Protein AF-A0A5C8K5H9-F1 (afdb_monomer_lite)

Sequence (61 aa):
MKKFSVIGSQYMNDKANGTSQQWICEAENIESVLKEIKQNNGWLVNECKAFKPTYIEEVME

Foldseek 3Di:
DFFKKFWFWFFPDPDPVTDIDIDIDTHRDPVVVVVCCVVVVQWDDDPDTITHTPDMDTDDD

Radius of gyration: 12.31 Å; chains: 1; bounding box: 29×23×35 Å

Structure (mmCIF, N/CA/C/O backbone):
data_AF-A0A5C8K5H9-F1
#
_entry.id   AF-A0A5C8K5H9-F1
#
loop_
_atom_site.group_PDB
_atom_site.id
_atom_site.type_symbol
_atom_site.label_atom_id
_atom_site.label_alt_id
_atom_site.label_comp_id
_atom_site.label_asym_id
_atom_site.label_entity_id
_atom_site.label_seq_id
_atom_site.pdbx_PDB_ins_code
_atom_site.Cartn_x
_atom_site.Cartn_y
_atom_site.Cartn_z
_atom_site.occupancy
_atom_site.B_iso_or_equiv
_atom_site.auth_seq_id
_atom_site.auth_comp_id
_atom_site.auth_asym_id
_atom_site.auth_atom_id
_atom_site.pdbx_PDB_model_num
ATOM 1 N N . MET A 1 1 ? -5.357 -3.208 17.581 1.00 64.12 1 MET A N 1
ATOM 2 C CA . MET A 1 1 ? -6.159 -4.301 16.979 1.00 64.12 1 MET A CA 1
ATOM 3 C C . MET A 1 1 ? -6.298 -3.907 15.527 1.00 64.12 1 MET A C 1
ATOM 5 O O . MET A 1 1 ? -6.827 -2.830 15.259 1.00 64.12 1 MET A O 1
ATOM 9 N N . LYS A 1 2 ? -5.664 -4.6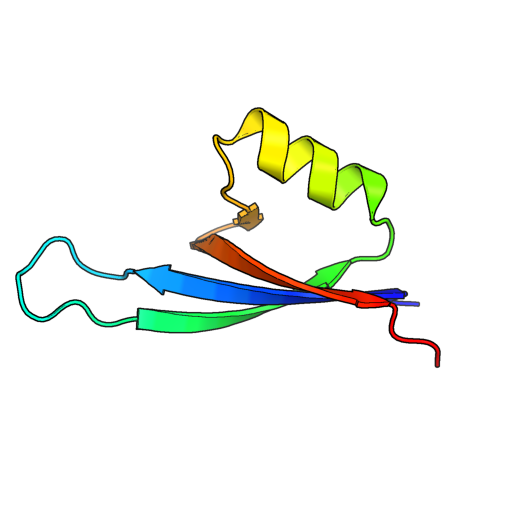53 14.623 1.00 69.12 2 LYS A N 1
ATOM 10 C CA . LYS A 1 2 ? -5.519 -4.237 13.225 1.00 69.12 2 LYS A CA 1
ATOM 11 C C . LYS A 1 2 ? -6.827 -4.497 12.492 1.00 69.12 2 LYS A C 1
ATOM 13 O O . LYS A 1 2 ? -7.445 -5.527 12.711 1.00 69.12 2 LYS A O 1
ATOM 18 N N . LYS A 1 3 ? -7.257 -3.526 11.688 1.00 85.38 3 LYS A N 1
ATOM 19 C CA . LYS A 1 3 ? -8.566 -3.554 11.021 1.00 85.38 3 LYS A CA 1
ATOM 20 C C . LYS A 1 3 ? -8.462 -3.733 9.522 1.00 85.38 3 LYS A C 1
ATOM 22 O O . LYS A 1 3 ? -9.451 -4.070 8.896 1.00 85.38 3 LYS A O 1
ATOM 27 N N . PHE A 1 4 ? -7.300 -3.471 8.932 1.00 90.12 4 PHE A N 1
ATOM 28 C CA . PHE A 1 4 ? -7.132 -3.518 7.489 1.00 90.12 4 PHE A CA 1
ATOM 29 C C . PHE A 1 4 ? -5.825 -4.196 7.109 1.00 90.12 4 PHE A C 1
ATOM 31 O O . PHE A 1 4 ? -4.786 -3.902 7.703 1.00 90.12 4 PHE A O 1
ATOM 38 N N . SER A 1 5 ? -5.882 -5.023 6.070 1.00 91.06 5 SER A N 1
ATOM 39 C CA . SER A 1 5 ? -4.718 -5.553 5.365 1.00 91.06 5 SER A CA 1
ATOM 40 C C . SER A 1 5 ? -4.591 -4.847 4.022 1.00 91.06 5 SER A C 1
ATOM 42 O O . SER A 1 5 ? -5.530 -4.801 3.228 1.00 91.06 5 SER A O 1
ATOM 44 N N . VAL A 1 6 ? -3.420 -4.276 3.760 1.00 91.56 6 VAL A N 1
ATOM 45 C CA . VAL A 1 6 ? -3.090 -3.593 2.512 1.00 91.56 6 VAL A CA 1
ATOM 46 C C . VAL A 1 6 ? -2.047 -4.412 1.778 1.00 91.56 6 VAL A C 1
ATOM 48 O O . VAL A 1 6 ? -0.904 -4.537 2.217 1.00 91.56 6 VAL A O 1
ATOM 51 N N . ILE A 1 7 ? -2.446 -4.957 0.638 1.00 91.12 7 ILE A N 1
ATOM 52 C CA . ILE A 1 7 ? -1.638 -5.843 -0.188 1.00 91.12 7 ILE A CA 1
ATOM 53 C C . ILE A 1 7 ? -1.207 -5.080 -1.434 1.00 91.12 7 ILE A C 1
ATOM 55 O O . ILE A 1 7 ? -2.011 -4.438 -2.115 1.00 91.12 7 ILE A O 1
ATOM 59 N N . GLY A 1 8 ? 0.068 -5.165 -1.781 1.00 89.88 8 GLY A N 1
ATOM 60 C CA . GLY A 1 8 ? 0.580 -4.550 -2.993 1.00 89.88 8 GLY A CA 1
ATOM 61 C C . GLY A 1 8 ? 1.919 -5.113 -3.419 1.00 89.88 8 GLY A C 1
ATOM 62 O O . GLY A 1 8 ? 2.342 -6.160 -2.940 1.00 89.88 8 GLY A O 1
ATOM 63 N N . SER A 1 9 ? 2.575 -4.434 -4.354 1.00 85.50 9 SER A N 1
ATOM 64 C CA . SER A 1 9 ? 3.888 -4.848 -4.851 1.00 85.50 9 SER A CA 1
ATOM 65 C C . SER A 1 9 ? 4.870 -3.686 -4.885 1.00 85.50 9 SER A C 1
ATOM 67 O O . SER A 1 9 ? 4.521 -2.564 -5.266 1.00 85.50 9 SER A O 1
ATOM 69 N N . GLN A 1 10 ? 6.110 -3.967 -4.492 1.00 81.44 10 GLN A N 1
ATOM 70 C CA . GLN A 1 10 ? 7.256 -3.089 -4.690 1.00 81.44 10 GLN A CA 1
ATOM 71 C C . GLN A 1 10 ? 8.055 -3.585 -5.894 1.00 81.44 10 GLN A C 1
ATOM 73 O O . GLN A 1 10 ? 8.432 -4.756 -5.956 1.00 81.44 10 GLN A O 1
ATOM 78 N N . TYR A 1 11 ? 8.344 -2.686 -6.832 1.00 73.69 11 TYR A N 1
ATOM 79 C CA . TYR A 1 11 ? 9.276 -2.954 -7.924 1.00 73.69 11 TYR A CA 1
ATOM 80 C C . TYR A 1 11 ? 10.682 -2.591 -7.452 1.00 73.69 11 TYR A C 1
ATOM 82 O O . TYR A 1 11 ? 10.958 -1.435 -7.142 1.00 73.69 11 TYR A O 1
ATOM 90 N N . MET A 1 12 ? 11.550 -3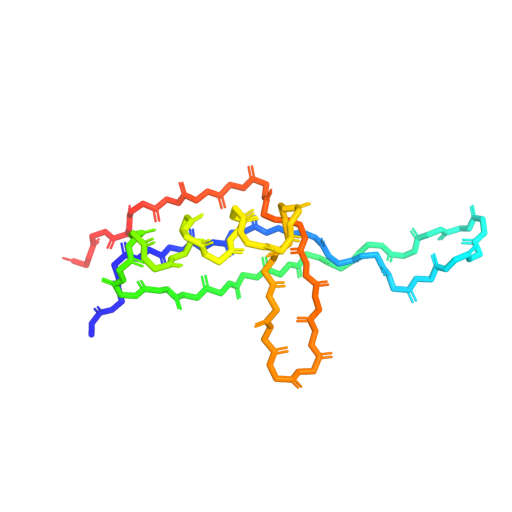.594 -7.339 1.00 71.00 12 MET A N 1
ATOM 91 C CA . MET A 1 12 ? 12.863 -3.468 -6.693 1.00 71.00 12 MET A CA 1
ATOM 92 C C . MET A 1 12 ? 13.998 -3.115 -7.669 1.00 71.00 12 MET A C 1
ATOM 94 O O . MET A 1 12 ? 15.151 -3.048 -7.250 1.00 71.00 12 MET A O 1
ATOM 98 N N . ASN A 1 13 ? 13.719 -2.920 -8.964 1.00 65.44 13 ASN A N 1
ATOM 99 C CA . ASN A 1 13 ? 14.759 -2.580 -9.935 1.00 65.44 13 ASN A CA 1
ATOM 100 C C . ASN A 1 13 ? 14.198 -1.922 -11.207 1.00 65.44 13 ASN A C 1
ATOM 102 O O . ASN A 1 13 ? 13.202 -2.367 -11.771 1.00 65.44 13 ASN A O 1
ATOM 106 N N . ASP A 1 14 ? 14.913 -0.905 -11.663 1.00 55.19 14 ASP A N 1
ATOM 107 C CA . ASP A 1 14 ? 14.828 -0.139 -12.907 1.00 55.19 14 ASP A CA 1
ATOM 108 C C . ASP A 1 14 ? 15.409 -0.890 -14.126 1.00 55.19 14 ASP A C 1
ATOM 110 O O . ASP A 1 14 ? 15.337 -0.417 -15.261 1.00 55.19 14 ASP A O 1
ATOM 114 N N . LYS A 1 15 ? 15.951 -2.098 -13.922 1.00 55.75 15 LYS A N 1
ATOM 115 C CA . LYS A 1 15 ? 16.436 -2.978 -14.996 1.00 55.75 15 LYS A CA 1
ATOM 116 C C . LYS A 1 15 ? 15.347 -3.912 -15.529 1.00 55.75 15 LYS A C 1
ATOM 118 O O . LYS A 1 15 ? 14.525 -4.431 -14.781 1.00 55.75 15 LYS A O 1
ATOM 123 N N . ALA A 1 16 ? 15.422 -4.184 -16.834 1.00 55.38 16 ALA A N 1
ATOM 124 C CA . ALA A 1 16 ? 14.423 -4.825 -17.702 1.00 55.38 16 ALA A CA 1
ATOM 125 C C . ALA A 1 16 ? 13.839 -6.197 -17.276 1.00 55.38 16 ALA A C 1
ATOM 127 O O . ALA A 1 16 ? 12.928 -6.681 -17.937 1.00 55.38 16 ALA A O 1
ATOM 128 N N . ASN A 1 17 ? 14.297 -6.802 -16.174 1.00 58.91 17 ASN A N 1
ATOM 129 C CA . ASN A 1 17 ? 13.794 -8.077 -15.640 1.00 58.91 17 ASN A CA 1
ATOM 130 C C . ASN A 1 17 ? 13.047 -7.893 -14.306 1.00 58.91 17 ASN A C 1
ATOM 132 O O . ASN A 1 17 ? 13.155 -8.740 -13.421 1.00 58.91 17 ASN A O 1
ATOM 136 N N . GLY A 1 18 ? 12.363 -6.753 -14.152 1.00 64.38 18 GLY A N 1
ATOM 137 C CA . GLY A 1 18 ? 11.777 -6.233 -12.913 1.00 64.38 18 GLY A CA 1
ATOM 138 C C . GLY A 1 18 ? 11.361 -7.296 -11.895 1.00 64.38 18 GLY A C 1
ATOM 139 O O . GLY A 1 18 ? 10.420 -8.055 -12.106 1.00 64.38 18 GLY A O 1
ATOM 140 N N . THR A 1 19 ? 12.060 -7.334 -10.762 1.00 71.31 19 THR A N 1
ATOM 141 C CA . THR A 1 19 ? 11.652 -8.151 -9.619 1.00 71.31 19 THR A CA 1
ATOM 142 C C . THR A 1 19 ? 10.561 -7.401 -8.862 1.00 71.31 19 THR A C 1
ATOM 144 O O . THR A 1 19 ? 10.814 -6.325 -8.312 1.00 71.31 19 THR A O 1
ATOM 147 N N . SER A 1 20 ? 9.349 -7.956 -8.841 1.00 75.88 20 SER A N 1
ATOM 148 C CA . SER A 1 20 ? 8.262 -7.484 -7.985 1.00 75.88 20 SER A CA 1
ATOM 149 C C . SER A 1 20 ? 8.226 -8.301 -6.698 1.00 75.88 20 SER A C 1
ATOM 151 O O . SER A 1 20 ? 8.128 -9.527 -6.750 1.00 75.88 20 SER A O 1
ATOM 153 N N . GLN A 1 21 ? 8.268 -7.637 -5.548 1.00 83.62 21 GLN A N 1
ATOM 154 C CA . GLN A 1 21 ? 8.023 -8.276 -4.259 1.00 83.62 21 GLN A CA 1
ATOM 155 C C . GLN A 1 21 ? 6.615 -7.921 -3.786 1.00 83.62 21 GLN A C 1
ATOM 157 O O . GLN A 1 21 ? 6.295 -6.738 -3.662 1.00 83.62 21 GLN A O 1
ATOM 162 N N . GLN A 1 22 ? 5.791 -8.935 -3.505 1.00 87.00 22 GLN A N 1
ATOM 163 C CA . GLN A 1 22 ? 4.508 -8.719 -2.843 1.00 87.00 22 GLN A CA 1
ATOM 164 C C . GLN A 1 22 ? 4.750 -8.254 -1.405 1.00 87.00 22 GLN A C 1
ATOM 166 O O . GLN A 1 22 ? 5.629 -8.765 -0.707 1.00 87.00 22 GLN A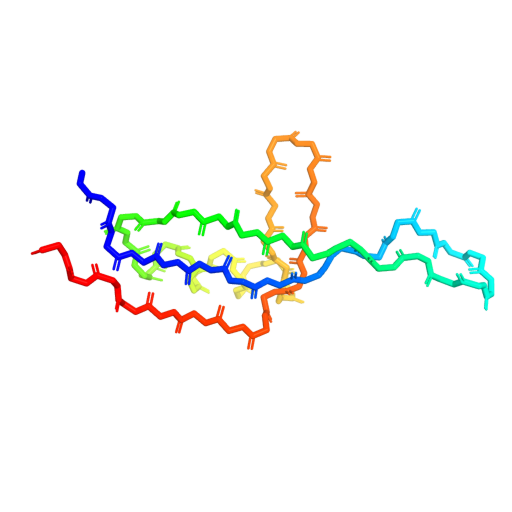 O 1
ATOM 171 N N . TRP A 1 23 ? 3.963 -7.282 -0.969 1.00 86.62 23 TRP A N 1
ATOM 172 C CA . TRP A 1 23 ? 4.007 -6.737 0.372 1.00 86.62 23 TRP A CA 1
ATOM 173 C C . TRP A 1 23 ? 2.611 -6.688 0.970 1.00 86.62 23 TRP A C 1
ATOM 175 O O . TRP A 1 23 ? 1.644 -6.390 0.270 1.00 86.62 23 TRP A O 1
ATOM 185 N N . ILE A 1 24 ? 2.535 -6.973 2.264 1.00 88.06 24 ILE A N 1
ATOM 186 C CA . ILE A 1 24 ? 1.323 -6.869 3.066 1.00 88.06 24 ILE A CA 1
ATOM 187 C C . ILE A 1 24 ? 1.678 -5.973 4.248 1.00 88.06 24 ILE A C 1
ATOM 189 O O . ILE A 1 24 ? 2.641 -6.254 4.964 1.00 88.06 24 ILE A O 1
ATOM 193 N N . CYS A 1 25 ? 0.947 -4.878 4.433 1.00 87.31 25 CYS A N 1
ATOM 194 C CA . CYS A 1 25 ? 1.011 -4.097 5.661 1.00 87.31 25 CYS A CA 1
ATOM 195 C C . CYS A 1 25 ? -0.364 -4.005 6.304 1.00 87.31 25 CYS A C 1
ATOM 197 O O . CYS A 1 25 ? -1.390 -4.049 5.633 1.00 87.31 25 CYS A O 1
ATOM 199 N N . GLU A 1 26 ? -0.371 -3.881 7.621 1.00 89.12 26 GLU A N 1
ATOM 200 C CA . GLU A 1 26 ? -1.600 -3.816 8.392 1.00 89.12 26 GLU A CA 1
ATOM 201 C C . GLU A 1 26 ? -1.815 -2.384 8.875 1.00 89.12 26 GLU A C 1
ATOM 203 O O . GLU A 1 26 ? -0.869 -1.708 9.286 1.00 89.12 26 GLU A O 1
ATOM 208 N N . ALA A 1 27 ? -3.062 -1.927 8.837 1.00 88.50 27 ALA A N 1
ATOM 209 C CA . ALA A 1 27 ? -3.452 -0.590 9.253 1.00 88.50 27 ALA A CA 1
ATOM 210 C C . ALA A 1 27 ? -4.658 -0.635 10.196 1.00 88.50 27 ALA A C 1
ATOM 212 O O . ALA A 1 27 ? -5.522 -1.509 10.119 1.00 88.50 27 ALA A O 1
ATOM 213 N N . GLU A 1 28 ? -4.728 0.337 11.102 1.00 89.50 28 GLU A N 1
ATOM 214 C CA . GLU A 1 28 ? -5.850 0.480 12.041 1.00 89.50 28 GLU A CA 1
ATOM 215 C C . GLU A 1 28 ? -6.913 1.469 11.537 1.00 89.50 28 GLU A C 1
ATOM 217 O O . GLU A 1 28 ? -8.038 1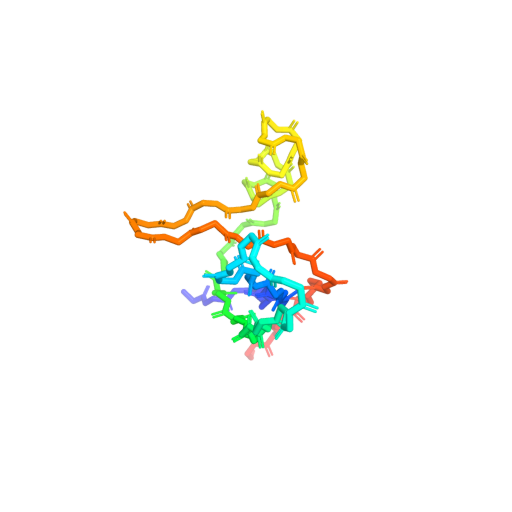.480 12.033 1.00 89.50 28 GLU A O 1
ATOM 222 N N . ASN A 1 29 ? -6.572 2.286 10.534 1.00 89.25 29 ASN A N 1
ATOM 223 C CA . ASN A 1 29 ? -7.440 3.318 9.980 1.00 89.25 29 ASN A CA 1
ATOM 224 C C . ASN A 1 29 ? -7.282 3.407 8.451 1.00 89.25 29 ASN A C 1
ATOM 226 O O . ASN A 1 29 ? -6.196 3.671 7.929 1.00 89.25 29 ASN A O 1
ATOM 230 N N . ILE A 1 30 ? -8.387 3.216 7.730 1.00 90.44 30 ILE A N 1
ATOM 231 C CA . ILE A 1 30 ? -8.428 3.290 6.268 1.00 90.44 30 ILE A CA 1
ATOM 232 C C . ILE A 1 30 ? -8.250 4.718 5.734 1.00 90.44 30 ILE A C 1
ATOM 234 O O . ILE A 1 30 ? -7.616 4.915 4.699 1.00 90.44 30 ILE A O 1
ATOM 238 N N . GLU A 1 31 ? -8.740 5.738 6.440 1.00 92.75 31 GLU A N 1
ATOM 239 C CA . GLU A 1 31 ? -8.634 7.136 6.010 1.00 92.75 31 GLU A CA 1
ATOM 240 C C . GLU A 1 31 ? -7.178 7.600 5.972 1.00 92.75 31 GLU A C 1
ATOM 242 O O . GLU A 1 31 ? -6.782 8.305 5.042 1.00 92.75 31 GLU A O 1
ATOM 247 N N . SER A 1 32 ? -6.355 7.169 6.937 1.00 90.19 32 SER A N 1
ATOM 248 C CA . SER A 1 32 ? -4.918 7.464 6.919 1.00 90.19 32 SER A CA 1
ATOM 249 C C . SER A 1 32 ? -4.218 6.807 5.733 1.00 90.19 32 SER A C 1
ATOM 251 O O . SER A 1 32 ? -3.429 7.471 5.063 1.00 90.19 32 SER A O 1
ATOM 253 N N . VAL A 1 33 ? -4.564 5.551 5.420 1.00 90.44 33 VAL A N 1
ATOM 254 C CA . VAL A 1 33 ? -4.009 4.821 4.269 1.00 90.44 33 VAL A CA 1
ATOM 255 C C . VAL A 1 33 ? -4.370 5.531 2.963 1.00 90.44 33 VAL A C 1
ATOM 257 O O . VAL A 1 33 ? -3.498 5.836 2.152 1.00 90.44 33 VAL A O 1
ATOM 260 N N . LEU A 1 34 ? -5.648 5.861 2.763 1.00 92.44 34 LEU A N 1
ATOM 261 C CA . LEU A 1 34 ? -6.111 6.536 1.548 1.00 92.44 34 LEU A CA 1
ATOM 262 C C . LEU A 1 34 ? -5.530 7.946 1.402 1.00 92.44 34 LEU A C 1
ATOM 264 O O . LEU A 1 34 ? -5.197 8.369 0.291 1.00 92.44 34 LEU A O 1
ATOM 268 N N . LYS A 1 35 ? -5.387 8.680 2.512 1.00 93.94 35 LYS A N 1
ATOM 269 C CA . LYS A 1 35 ? -4.758 10.003 2.517 1.00 93.94 35 LYS A CA 1
ATOM 270 C C . LYS A 1 35 ? -3.308 9.920 2.053 1.00 93.94 35 LYS A C 1
ATOM 272 O O . LYS A 1 35 ? -2.918 10.705 1.191 1.00 93.94 35 LYS A O 1
ATOM 277 N N . GLU A 1 36 ? -2.543 8.970 2.577 1.00 92.75 36 GLU A N 1
ATOM 278 C CA . GLU A 1 36 ? -1.148 8.771 2.194 1.00 92.75 36 GLU A CA 1
ATOM 279 C C . GLU A 1 36 ? -1.019 8.399 0.711 1.00 92.75 36 GLU A C 1
ATOM 281 O O . GLU A 1 36 ? -0.282 9.056 -0.022 1.00 92.75 36 GLU A O 1
ATOM 286 N N . ILE A 1 37 ? -1.822 7.438 0.236 1.00 91.88 37 ILE A N 1
ATOM 287 C CA . ILE A 1 37 ? -1.902 7.063 -1.186 1.00 91.88 37 ILE A CA 1
ATOM 288 C C . ILE A 1 37 ? -2.144 8.304 -2.048 1.00 91.88 37 ILE A C 1
ATOM 290 O O . ILE A 1 37 ? -1.460 8.508 -3.051 1.00 91.88 37 ILE A O 1
ATOM 294 N N . LYS A 1 38 ? -3.093 9.166 -1.666 1.00 93.12 38 LYS A N 1
ATOM 295 C CA . LYS A 1 38 ? -3.404 10.390 -2.416 1.00 93.12 38 LYS A CA 1
ATOM 296 C C . LYS A 1 38 ? -2.249 11.395 -2.404 1.00 93.12 38 LYS A C 1
ATOM 298 O O . LYS A 1 38 ? -2.004 12.037 -3.420 1.00 93.12 38 LYS A O 1
ATOM 303 N N . GLN A 1 39 ? -1.553 11.539 -1.279 1.00 94.69 39 GLN A N 1
ATOM 304 C CA . GLN A 1 39 ? -0.427 12.468 -1.129 1.00 94.69 39 GLN A CA 1
ATOM 305 C C . GLN A 1 39 ? 0.827 11.996 -1.876 1.00 94.69 39 GLN A C 1
ATOM 307 O O . GLN A 1 39 ? 1.575 12.821 -2.394 1.00 94.69 39 GLN A O 1
ATOM 312 N N . ASN A 1 40 ? 1.013 10.683 -1.999 1.00 91.38 40 ASN A N 1
ATOM 313 C CA . ASN A 1 40 ? 2.211 10.066 -2.561 1.00 91.38 40 ASN A CA 1
ATOM 314 C C . ASN A 1 40 ? 1.989 9.503 -3.975 1.00 91.38 40 ASN A C 1
ATOM 316 O O . ASN A 1 40 ? 2.611 8.514 -4.354 1.00 91.38 40 ASN A O 1
ATOM 320 N N . ASN A 1 41 ? 1.093 10.091 -4.778 1.00 90.19 41 ASN A N 1
ATOM 321 C CA . ASN A 1 41 ? 0.817 9.657 -6.160 1.00 90.19 41 ASN A CA 1
ATOM 322 C C . ASN A 1 41 ? 0.523 8.149 -6.285 1.00 90.19 41 ASN A C 1
ATOM 324 O O . ASN A 1 41 ? 0.983 7.457 -7.200 1.00 90.19 41 ASN A O 1
ATOM 328 N N . GLY A 1 42 ? -0.241 7.623 -5.335 1.00 88.94 42 GLY A N 1
ATOM 329 C CA . GLY A 1 42 ? -0.688 6.242 -5.263 1.00 88.94 42 GLY A CA 1
ATOM 330 C C . GLY A 1 42 ? 0.309 5.268 -4.635 1.00 88.94 42 GLY A C 1
ATOM 331 O O . GLY A 1 42 ? 0.170 4.073 -4.870 1.00 88.94 42 GLY A O 1
ATOM 332 N N . TRP A 1 43 ? 1.336 5.746 -3.935 1.00 90.00 43 TRP A N 1
ATOM 333 C CA . TRP A 1 43 ? 2.303 4.909 -3.223 1.00 90.00 43 TRP A CA 1
ATOM 334 C C . TRP A 1 43 ? 2.033 4.922 -1.718 1.00 90.00 43 TRP A C 1
ATOM 336 O O . TRP A 1 43 ? 1.649 5.949 -1.168 1.00 90.00 43 TRP A O 1
ATOM 3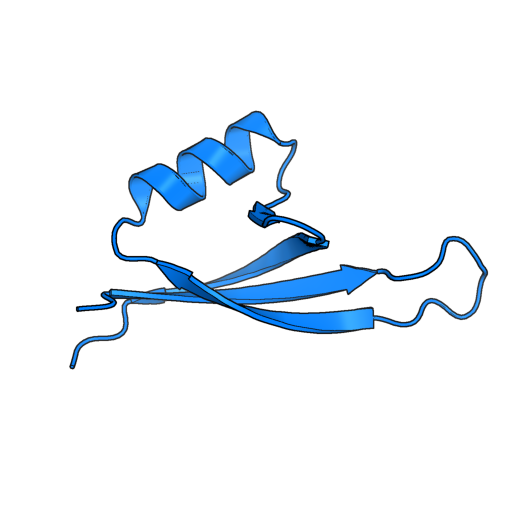46 N N . LEU A 1 44 ? 2.275 3.793 -1.058 1.00 89.88 44 LEU A N 1
ATOM 347 C CA . LEU A 1 44 ? 2.466 3.748 0.390 1.00 89.88 44 LEU A CA 1
ATOM 348 C C . LEU A 1 44 ? 3.953 3.654 0.688 1.00 89.88 44 LEU A C 1
ATOM 350 O O . LEU A 1 44 ? 4.665 2.910 0.010 1.00 89.88 44 LEU A O 1
ATOM 354 N N . VAL A 1 45 ? 4.406 4.403 1.687 1.00 83.81 45 VAL A N 1
ATOM 355 C CA . VAL A 1 45 ? 5.803 4.500 2.093 1.00 83.81 45 VAL A CA 1
ATOM 356 C C . VAL A 1 45 ? 5.908 4.099 3.558 1.00 83.81 45 VAL A C 1
ATOM 358 O O . VAL A 1 45 ? 5.418 4.776 4.452 1.00 83.81 45 VAL A O 1
ATOM 361 N N . ASN A 1 46 ? 6.579 2.982 3.804 1.00 74.38 46 ASN A N 1
ATOM 362 C CA . ASN A 1 46 ? 6.993 2.554 5.134 1.00 74.38 46 ASN A CA 1
ATOM 363 C C . ASN A 1 46 ? 8.514 2.771 5.264 1.00 74.38 46 ASN A C 1
ATOM 365 O O . ASN A 1 46 ? 9.187 2.942 4.250 1.00 74.38 46 ASN A O 1
ATOM 369 N N . GLU A 1 47 ? 9.049 2.758 6.485 1.00 67.94 47 GLU A N 1
ATOM 370 C CA . GLU A 1 47 ? 10.389 3.177 6.935 1.00 67.94 47 GLU A CA 1
ATOM 371 C C . GLU A 1 47 ? 11.553 2.940 5.951 1.00 67.94 47 GLU A C 1
ATOM 373 O O . GLU A 1 47 ? 12.457 3.769 5.879 1.00 67.94 47 GLU A O 1
ATOM 378 N N . CYS A 1 48 ? 11.524 1.868 5.149 1.00 62.09 48 CYS A N 1
ATOM 379 C CA . CYS A 1 48 ? 12.538 1.585 4.124 1.00 62.09 48 CYS A CA 1
ATOM 380 C C . CYS A 1 48 ? 11.979 1.173 2.745 1.00 62.09 48 CYS A C 1
ATOM 382 O O . CYS A 1 48 ? 12.743 0.712 1.895 1.00 62.09 48 CYS A O 1
ATOM 384 N N . LYS A 1 49 ? 10.661 1.238 2.510 1.00 74.19 49 LYS A N 1
ATOM 385 C CA . LYS A 1 49 ? 10.025 0.648 1.318 1.00 74.19 49 LYS A CA 1
ATOM 386 C C . LYS A 1 49 ? 8.845 1.472 0.822 1.00 74.19 49 LYS A C 1
ATOM 388 O O . LYS A 1 49 ? 7.976 1.838 1.604 1.00 74.19 49 LYS A O 1
ATOM 393 N N . ALA A 1 50 ? 8.772 1.665 -0.493 1.00 83.50 50 ALA A N 1
ATOM 394 C CA . ALA A 1 50 ? 7.590 2.192 -1.162 1.00 83.50 50 ALA A CA 1
ATOM 395 C C . ALA A 1 50 ? 6.940 1.087 -1.999 1.00 83.50 50 ALA A C 1
ATOM 397 O O . ALA A 1 50 ? 7.629 0.414 -2.766 1.00 83.50 50 ALA A O 1
ATOM 398 N N . PHE A 1 51 ? 5.629 0.894 -1.881 1.00 88.44 51 PHE A N 1
ATOM 399 C CA . PHE A 1 51 ? 4.905 -0.090 -2.687 1.00 88.44 51 PHE A CA 1
ATOM 400 C C . PHE A 1 51 ? 3.576 0.466 -3.202 1.00 88.44 51 PHE A C 1
ATOM 402 O O . PHE A 1 51 ? 3.000 1.392 -2.628 1.00 88.44 51 PHE A O 1
ATOM 409 N N . LYS A 1 52 ? 3.107 -0.084 -4.325 1.00 89.50 52 LYS A N 1
ATOM 410 C CA . LYS A 1 52 ? 1.819 0.260 -4.935 1.00 89.50 52 LYS A CA 1
ATOM 411 C C . LYS A 1 52 ? 0.740 -0.655 -4.359 1.00 89.50 52 LYS A C 1
ATOM 413 O O . LYS A 1 52 ? 0.799 -1.861 -4.625 1.00 89.50 52 LYS A O 1
ATOM 418 N N . PRO A 1 53 ? -0.234 -0.127 -3.596 1.00 91.25 53 PRO A N 1
ATOM 419 C CA . PRO A 1 53 ? -1.361 -0.922 -3.126 1.00 91.25 53 PRO A CA 1
ATOM 420 C C . PRO A 1 53 ? -2.146 -1.443 -4.323 1.00 91.25 53 PRO A C 1
ATOM 422 O O . PRO A 1 53 ? -2.423 -0.706 -5.267 1.00 91.25 53 PRO A O 1
ATOM 425 N N . THR A 1 54 ? -2.470 -2.726 -4.295 1.00 91.19 54 THR A N 1
ATOM 426 C CA . THR A 1 54 ? -3.294 -3.395 -5.310 1.00 91.19 54 THR A CA 1
ATOM 427 C C . THR A 1 54 ? -4.642 -3.793 -4.724 1.00 91.19 54 THR A C 1
ATOM 429 O O . THR A 1 54 ? -5.645 -3.791 -5.430 1.00 91.19 54 THR A O 1
ATOM 432 N N . TYR A 1 55 ? -4.672 -4.097 -3.426 1.00 91.56 55 TYR A N 1
ATOM 433 C CA . TYR A 1 55 ? -5.869 -4.508 -2.716 1.00 91.56 55 TYR A CA 1
ATOM 434 C C . TYR A 1 55 ? -5.820 -4.027 -1.265 1.00 91.56 55 TYR A C 1
ATOM 436 O O . TYR A 1 55 ? -4.756 -4.022 -0.646 1.00 91.56 55 TYR A O 1
ATOM 444 N N . ILE A 1 56 ? -6.963 -3.594 -0.742 1.00 92.31 56 ILE A N 1
ATOM 445 C CA . ILE A 1 56 ? -7.137 -3.241 0.666 1.00 92.31 56 ILE A CA 1
ATOM 446 C C . ILE A 1 56 ? -8.408 -3.937 1.134 1.00 92.31 56 ILE A C 1
ATOM 448 O O . ILE A 1 56 ? -9.458 -3.753 0.519 1.00 92.31 56 ILE A O 1
ATOM 452 N N . GLU A 1 57 ? -8.314 -4.706 2.209 1.00 91.81 57 GLU A N 1
ATOM 453 C CA . GLU A 1 57 ? -9.454 -5.373 2.835 1.00 91.81 57 GLU A CA 1
ATOM 454 C C . GLU A 1 57 ? -9.592 -4.965 4.295 1.00 91.81 57 GLU A C 1
ATOM 456 O O . GLU A 1 57 ? -8.591 -4.754 4.981 1.00 91.81 57 GLU A O 1
ATOM 461 N N . GLU A 1 58 ? -10.836 -4.853 4.759 1.00 90.06 58 GLU A N 1
ATOM 462 C CA . GLU A 1 58 ? -11.142 -4.812 6.185 1.00 90.06 58 GLU A CA 1
ATOM 463 C C . GLU A 1 58 ? -11.069 -6.239 6.730 1.00 90.06 58 GLU A C 1
ATOM 465 O O . GLU A 1 58 ? -11.754 -7.138 6.245 1.00 90.06 58 GLU A O 1
ATOM 470 N N . VAL A 1 59 ? -10.222 -6.442 7.729 1.00 86.38 59 VAL A N 1
ATOM 471 C CA . VAL A 1 59 ? -10.060 -7.703 8.439 1.00 86.38 59 VAL A CA 1
ATOM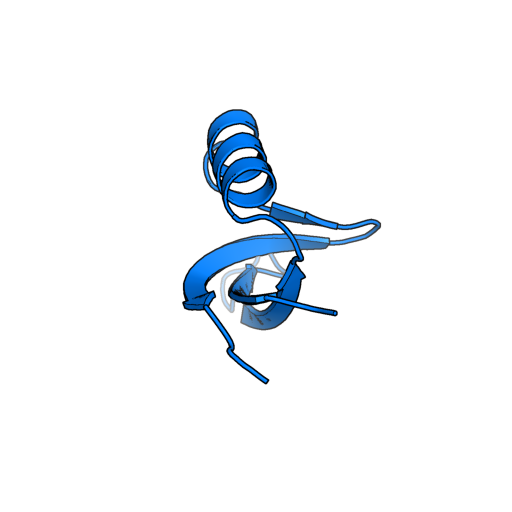 472 C C . VAL A 1 59 ? -10.771 -7.544 9.777 1.00 86.38 59 VAL A C 1
ATOM 474 O O . VAL A 1 59 ? -10.335 -6.768 10.628 1.00 86.38 59 VAL A O 1
ATOM 477 N N . MET A 1 60 ? -11.897 -8.238 9.941 1.00 71.19 60 MET A N 1
ATOM 478 C CA . MET A 1 60 ? -12.555 -8.360 11.241 1.00 71.19 60 MET A CA 1
ATOM 479 C C . MET A 1 60 ? -11.937 -9.545 11.987 1.00 71.19 60 MET A C 1
ATOM 481 O O . MET A 1 60 ? -11.959 -10.661 11.468 1.00 71.19 60 MET A O 1
ATOM 485 N N . GLU A 1 61 ? -11.375 -9.293 13.172 1.00 61.41 61 GLU A N 1
ATOM 486 C CA . GLU A 1 61 ? -11.073 -10.345 14.157 1.00 61.41 61 GLU A CA 1
ATOM 487 C C . GLU A 1 61 ? -12.353 -10.826 14.852 1.00 61.41 61 GLU A C 1
ATOM 489 O O . GLU A 1 61 ? -13.194 -9.964 15.209 1.00 61.41 61 GLU A O 1
#

Secondary structure (DSSP, 8-state):
---EEEEEEEE--SSSS--EEEEEEEES-HHHHHHHHHHTTT-EEETTEEEEEEEEEE---

pLDDT: mean 82.61, std 11.5, range [55.19, 94.69]